Protein AF-A0A964R2V7-F1 (afdb_monomer)

Mean predicted aligned error: 5.07 Å

Solvent-accessible surface area (backbone atoms only — not comparable to full-atom values): 5168 Å² total; per-residue (Å²): 129,90,59,57,60,55,57,45,52,51,55,50,49,55,36,59,76,62,76,46,52,67,57,49,52,12,60,64,51,74,47,58,47,68,58,45,52,43,52,70,32,89,84,45,71,70,75,56,68,68,58,51,43,48,55,35,45,44,27,67,31,54,66,70,46,62,69,38,95,66,30,71,83,61,50,43,82,58,91,56,85,74,71,78,82,129

pLDDT: mean 87.55, std 14.71, range [36.25, 96.94]

Structure (mmCIF, N/CA/C/O backbone):
data_AF-A0A964R2V7-F1
#
_entry.id   AF-A0A964R2V7-F1
#
loop_
_atom_site.group_PDB
_atom_site.id
_atom_site.type_symbol
_atom_site.label_atom_id
_atom_site.label_alt_id
_atom_site.label_comp_id
_atom_site.label_asym_id
_atom_site.label_entity_id
_atom_site.label_seq_id
_atom_site.pdbx_PDB_ins_code
_atom_site.Cartn_x
_atom_site.Cartn_y
_atom_site.Cartn_z
_atom_site.occupancy
_atom_site.B_iso_or_equiv
_atom_site.auth_seq_id
_atom_site.auth_comp_id
_atom_site.auth_asym_id
_atom_site.auth_atom_id
_atom_site.pdbx_PDB_model_num
ATOM 1 N N . MET A 1 1 ? 4.990 -15.594 13.634 1.00 41.44 1 MET A N 1
ATOM 2 C CA . MET A 1 1 ? 3.8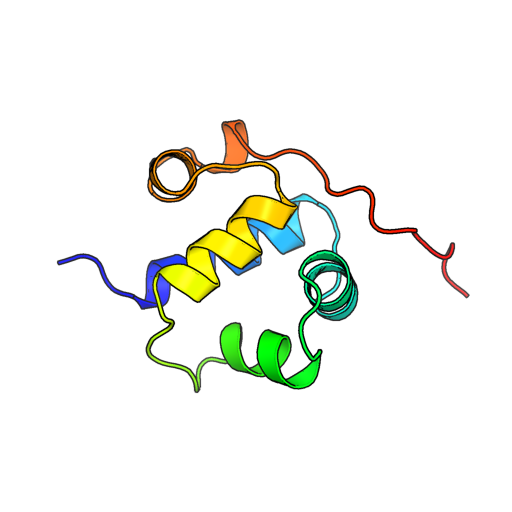77 -14.658 13.908 1.00 41.44 1 MET A CA 1
ATOM 3 C C . MET A 1 1 ? 3.972 -13.524 12.899 1.00 41.44 1 MET A C 1
ATOM 5 O O . MET A 1 1 ? 4.967 -12.813 12.918 1.00 41.44 1 MET A O 1
ATOM 9 N N . PHE A 1 2 ? 3.029 -13.411 11.960 1.00 49.78 2 PHE A N 1
ATOM 10 C CA . PHE A 1 2 ? 3.040 -12.331 10.966 1.00 49.78 2 PHE A CA 1
ATOM 11 C C . PHE A 1 2 ? 2.738 -11.008 11.680 1.00 49.78 2 PHE A C 1
ATOM 13 O O . PHE A 1 2 ? 1.607 -10.770 12.095 1.00 49.78 2 PHE A O 1
ATOM 20 N N . GLN A 1 3 ? 3.757 -10.178 11.903 1.00 54.34 3 GLN A N 1
ATOM 21 C CA . GLN A 1 3 ? 3.560 -8.859 12.500 1.00 54.34 3 GLN A CA 1
ATOM 22 C C . GLN A 1 3 ? 2.858 -7.950 11.483 1.00 54.34 3 GLN A C 1
ATOM 24 O O . GLN A 1 3 ? 3.363 -7.717 10.388 1.00 54.34 3 GLN A O 1
ATOM 29 N N . LEU A 1 4 ? 1.685 -7.432 11.851 1.00 59.91 4 LEU A N 1
ATOM 30 C CA . LEU A 1 4 ? 0.852 -6.551 11.019 1.00 59.91 4 LEU A CA 1
ATOM 31 C C . LEU A 1 4 ? 1.570 -5.250 10.599 1.00 59.91 4 LEU A C 1
ATOM 33 O O . LEU A 1 4 ? 1.220 -4.663 9.574 1.00 59.91 4 LEU A O 1
ATOM 37 N N . ASP A 1 5 ? 2.619 -4.847 11.322 1.00 73.44 5 ASP A N 1
ATOM 38 C CA . ASP A 1 5 ? 3.490 -3.719 10.962 1.00 73.44 5 ASP A CA 1
ATOM 39 C C . ASP A 1 5 ? 4.227 -3.927 9.629 1.00 73.44 5 ASP A C 1
ATOM 41 O O . ASP A 1 5 ? 4.441 -2.971 8.878 1.00 73.44 5 ASP A O 1
ATOM 45 N N . GLU A 1 6 ? 4.542 -5.174 9.273 1.00 85.50 6 GLU A N 1
ATOM 46 C CA . GLU A 1 6 ? 5.236 -5.491 8.023 1.00 85.50 6 GLU A CA 1
ATOM 47 C C . GLU A 1 6 ? 4.366 -5.168 6.798 1.00 85.50 6 GLU A C 1
ATOM 49 O O . GLU A 1 6 ? 4.878 -4.720 5.775 1.00 85.50 6 GLU A O 1
ATOM 54 N N . SER A 1 7 ? 3.037 -5.288 6.905 1.00 90.75 7 SER A N 1
ATOM 55 C CA . SER A 1 7 ? 2.139 -4.944 5.791 1.00 90.75 7 SER A CA 1
ATOM 56 C C . SER A 1 7 ? 2.185 -3.446 5.480 1.00 90.75 7 SER A C 1
ATOM 58 O O . SER A 1 7 ? 2.297 -3.048 4.322 1.00 90.75 7 SER A O 1
ATOM 60 N N . LYS A 1 8 ? 2.182 -2.594 6.510 1.00 91.38 8 LYS A N 1
ATOM 61 C CA . LYS A 1 8 ? 2.328 -1.142 6.329 1.00 91.38 8 LYS A CA 1
ATOM 62 C C . LYS A 1 8 ? 3.669 -0.785 5.702 1.00 91.38 8 LYS A C 1
ATOM 64 O O . LYS A 1 8 ? 3.728 0.050 4.802 1.00 91.38 8 LYS A O 1
ATOM 69 N N . ARG A 1 9 ? 4.740 -1.433 6.168 1.00 92.00 9 ARG A N 1
ATOM 70 C CA . ARG A 1 9 ? 6.087 -1.238 5.630 1.00 92.00 9 ARG A CA 1
ATOM 71 C C . ARG A 1 9 ? 6.147 -1.602 4.148 1.00 92.00 9 ARG A C 1
ATOM 73 O O . ARG A 1 9 ? 6.635 -0.800 3.363 1.00 92.00 9 ARG A O 1
ATOM 80 N N . ARG A 1 10 ? 5.603 -2.752 3.745 1.00 94.38 10 ARG A N 1
ATOM 81 C CA . ARG A 1 10 ? 5.566 -3.174 2.334 1.00 94.38 10 ARG A CA 1
ATOM 82 C C . ARG A 1 10 ? 4.758 -2.228 1.451 1.00 94.38 10 ARG A C 1
ATOM 84 O O . ARG A 1 10 ? 5.217 -1.889 0.367 1.00 94.38 10 ARG A O 1
ATOM 91 N N . LEU A 1 11 ? 3.600 -1.758 1.923 1.00 95.00 11 LEU A N 1
ATOM 92 C CA . LEU A 1 11 ? 2.790 -0.763 1.207 1.00 95.00 11 LEU A CA 1
ATOM 93 C C . LEU A 1 11 ? 3.557 0.545 0.982 1.00 95.00 11 LEU A C 1
ATOM 95 O O . LEU A 1 11 ? 3.554 1.079 -0.126 1.00 95.00 11 LEU A O 1
ATOM 99 N N . ARG A 1 12 ? 4.276 1.017 2.006 1.00 95.06 12 ARG A N 1
ATOM 100 C CA . ARG A 1 12 ? 5.152 2.185 1.897 1.00 95.06 12 ARG A CA 1
ATOM 101 C C . ARG A 1 12 ? 6.289 1.959 0.896 1.00 95.06 12 ARG A C 1
ATOM 103 O O . ARG A 1 12 ? 6.541 2.827 0.069 1.00 95.06 12 ARG A O 1
ATOM 110 N N . VAL A 1 13 ? 6.936 0.794 0.941 1.00 96.12 13 VAL A N 1
ATOM 111 C CA . VAL A 1 13 ? 8.011 0.432 0.004 1.00 96.12 13 VAL A CA 1
ATOM 112 C C . VAL A 1 13 ? 7.497 0.390 -1.436 1.00 96.12 13 VAL A C 1
ATOM 114 O O . VAL A 1 13 ? 8.166 0.925 -2.314 1.00 96.12 13 VAL A O 1
ATOM 117 N N . LEU A 1 14 ? 6.311 -0.177 -1.695 1.00 95.94 14 LEU A N 1
ATOM 118 C CA . LEU A 1 14 ? 5.683 -0.133 -3.025 1.00 95.94 14 LEU A CA 1
ATOM 119 C C . LEU A 1 14 ? 5.521 1.307 -3.502 1.00 95.94 14 LEU A C 1
ATOM 121 O O . LEU A 1 14 ? 5.945 1.640 -4.603 1.00 95.94 14 LEU A O 1
ATOM 125 N N . ARG A 1 15 ? 4.952 2.166 -2.652 1.00 96.06 15 ARG A N 1
ATOM 126 C CA . ARG A 1 15 ? 4.721 3.574 -2.971 1.00 96.06 15 ARG A CA 1
ATOM 127 C C . ARG A 1 15 ? 6.016 4.292 -3.346 1.00 96.06 15 ARG A C 1
ATOM 129 O O . ARG A 1 15 ? 6.077 4.946 -4.383 1.00 96.06 15 ARG A O 1
ATOM 136 N N . GLU A 1 16 ? 7.034 4.167 -2.503 1.00 96.00 16 GLU A N 1
ATOM 137 C CA . GLU A 1 16 ? 8.330 4.824 -2.696 1.00 96.00 16 GLU A CA 1
ATOM 138 C C . GLU A 1 16 ? 9.074 4.269 -3.918 1.00 96.00 16 GLU A C 1
ATOM 140 O O . GLU A 1 16 ? 9.690 5.037 -4.644 1.00 96.00 16 GLU A O 1
ATOM 145 N N . SER A 1 17 ? 8.941 2.973 -4.219 1.00 95.94 17 SER A N 1
ATOM 146 C CA . SER A 1 17 ? 9.588 2.338 -5.383 1.00 95.94 17 SER A CA 1
ATOM 147 C C . SER A 1 17 ? 9.034 2.802 -6.736 1.00 95.94 17 SER A C 1
ATOM 149 O O . SER A 1 17 ? 9.668 2.574 -7.763 1.00 95.94 17 SER A O 1
ATOM 151 N N . PHE A 1 18 ? 7.852 3.424 -6.752 1.00 94.12 18 PHE A N 1
ATOM 152 C CA . PHE A 1 18 ? 7.231 3.994 -7.952 1.00 94.12 18 PHE A CA 1
ATOM 153 C C . PHE A 1 18 ? 7.152 5.531 -7.914 1.00 94.12 18 PHE A C 1
ATOM 155 O O . PHE A 1 18 ? 6.415 6.120 -8.707 1.00 94.12 18 PHE A O 1
ATOM 162 N N . ASP A 1 19 ? 7.891 6.181 -7.005 1.00 94.56 19 ASP A N 1
ATOM 163 C CA . ASP A 1 19 ? 7.913 7.640 -6.816 1.00 94.56 19 ASP A CA 1
ATOM 164 C C . ASP A 1 19 ? 6.519 8.258 -6.611 1.00 94.56 19 ASP A C 1
ATOM 166 O O . ASP A 1 19 ? 6.209 9.339 -7.117 1.00 94.56 19 ASP A O 1
ATOM 170 N N . LEU A 1 20 ? 5.644 7.553 -5.892 1.00 93.94 20 LEU A N 1
ATOM 171 C CA . LEU A 1 20 ? 4.282 8.007 -5.631 1.00 93.94 20 LEU A CA 1
ATOM 172 C C . LEU A 1 20 ? 4.201 8.756 -4.299 1.00 93.94 20 LEU A C 1
ATOM 174 O O . LEU A 1 20 ? 4.766 8.353 -3.273 1.00 93.94 20 LEU A O 1
ATOM 178 N N . THR A 1 21 ? 3.418 9.829 -4.277 1.00 95.50 21 THR A N 1
ATOM 179 C CA . THR A 1 21 ? 3.035 10.479 -3.025 1.00 95.50 21 THR A CA 1
ATOM 180 C C . THR A 1 21 ? 1.938 9.684 -2.317 1.00 95.50 21 THR A C 1
ATOM 182 O O . THR A 1 21 ? 1.258 8.835 -2.897 1.00 95.50 21 THR A O 1
ATOM 185 N N . GLN A 1 22 ? 1.730 9.960 -1.029 1.00 95.50 22 GLN A N 1
ATOM 186 C CA . GLN A 1 22 ? 0.601 9.390 -0.286 1.00 95.50 22 GLN A CA 1
ATOM 187 C C . GLN A 1 22 ? -0.751 9.770 -0.916 1.00 95.50 22 GLN A C 1
ATOM 189 O O . GLN A 1 22 ? -1.688 8.974 -0.904 1.00 95.50 22 GLN A O 1
ATOM 194 N N . HIS A 1 23 ? -0.837 10.968 -1.501 1.00 95.00 23 HIS A N 1
ATOM 195 C CA . HIS A 1 23 ? -2.020 11.435 -2.216 1.00 95.00 23 HIS A CA 1
ATOM 196 C C . HIS A 1 23 ? -2.259 10.631 -3.499 1.00 95.00 23 HIS A C 1
ATOM 198 O O . HIS A 1 23 ? -3.389 10.223 -3.755 1.00 95.00 23 HIS A O 1
ATOM 204 N N . ASP A 1 24 ? -1.206 10.327 -4.262 1.00 94.88 24 ASP A N 1
ATOM 205 C CA . ASP A 1 24 ? -1.309 9.536 -5.494 1.00 94.88 24 ASP A CA 1
ATOM 206 C C . ASP A 1 24 ? -1.871 8.139 -5.235 1.00 94.88 24 ASP A C 1
ATOM 208 O O . ASP A 1 24 ? -2.770 7.684 -5.943 1.00 94.88 24 ASP A O 1
ATOM 212 N N . VAL A 1 25 ? -1.385 7.468 -4.186 1.00 95.19 25 VAL A N 1
ATOM 213 C CA . VAL A 1 25 ? -1.887 6.139 -3.814 1.00 95.19 25 VAL A CA 1
ATOM 214 C C . VAL A 1 25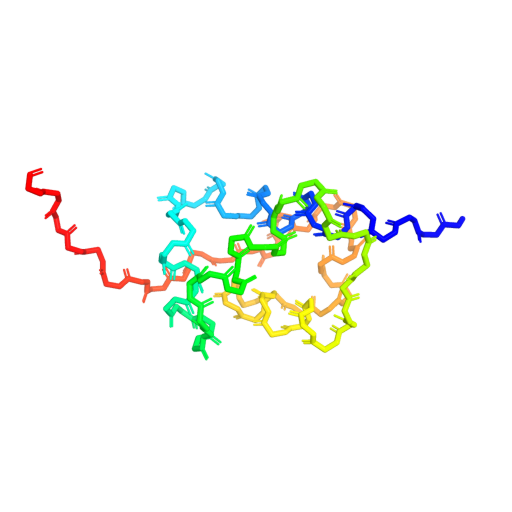 ? -3.317 6.220 -3.295 1.00 95.19 25 VAL A C 1
ATOM 216 O O . VAL A 1 25 ? -4.134 5.378 -3.661 1.00 95.19 25 VAL A O 1
ATOM 219 N N . ALA A 1 26 ? -3.647 7.231 -2.487 1.00 94.56 26 ALA A N 1
ATOM 220 C CA . ALA A 1 26 ? -5.007 7.422 -1.993 1.00 94.56 26 ALA A CA 1
ATOM 221 C C . ALA A 1 26 ? -6.008 7.606 -3.146 1.00 94.56 26 ALA A C 1
ATOM 223 O O . ALA A 1 26 ? -7.029 6.917 -3.201 1.00 94.56 26 ALA A O 1
ATOM 224 N N . MET A 1 27 ? -5.661 8.458 -4.114 1.00 94.56 27 MET A N 1
ATOM 225 C CA . MET A 1 27 ? -6.431 8.678 -5.338 1.00 94.56 27 MET A CA 1
ATOM 226 C C . MET A 1 27 ? -6.573 7.395 -6.159 1.00 94.56 27 MET A C 1
ATOM 228 O O . MET A 1 27 ? -7.682 7.033 -6.546 1.00 94.56 27 MET A O 1
ATOM 232 N N . ALA A 1 28 ? -5.473 6.672 -6.388 1.00 93.38 28 ALA A N 1
ATOM 233 C CA . ALA A 1 28 ? -5.487 5.432 -7.163 1.00 93.38 28 ALA A CA 1
ATOM 234 C C . ALA A 1 28 ? -6.290 4.309 -6.485 1.00 93.38 28 ALA A C 1
ATOM 236 O O . ALA A 1 28 ? -6.903 3.490 -7.164 1.00 93.38 28 ALA A O 1
ATOM 237 N N . ALA A 1 29 ? -6.305 4.278 -5.152 1.00 93.12 29 ALA A N 1
ATOM 238 C CA . ALA A 1 29 ? -7.061 3.314 -4.360 1.00 93.12 29 ALA A CA 1
ATOM 239 C C . ALA A 1 29 ? -8.526 3.724 -4.118 1.00 93.12 29 ALA A C 1
ATOM 241 O O . ALA A 1 29 ? -9.269 2.958 -3.495 1.00 93.12 29 ALA A O 1
ATOM 242 N N . GLY A 1 30 ? -8.933 4.926 -4.549 1.00 93.75 30 GLY A N 1
ATOM 243 C CA . GLY A 1 30 ? -10.267 5.477 -4.304 1.00 93.75 30 GLY A CA 1
ATOM 244 C C . GLY A 1 30 ? -10.570 5.653 -2.814 1.00 93.75 30 GLY A C 1
ATOM 245 O O . GLY A 1 30 ? -11.654 5.294 -2.353 1.00 93.75 30 GLY A O 1
ATOM 246 N N . ILE A 1 31 ? -9.590 6.103 -2.027 1.00 93.81 31 ILE A N 1
ATOM 247 C CA . ILE A 1 31 ? -9.707 6.244 -0.569 1.00 93.81 31 ILE A CA 1
ATOM 248 C C . ILE A 1 31 ? -9.387 7.672 -0.135 1.00 93.81 31 ILE A C 1
ATOM 250 O O . ILE A 1 31 ? -8.683 8.403 -0.826 1.00 93.81 31 ILE A O 1
ATOM 254 N N . ASP A 1 32 ? -9.865 8.053 1.047 1.00 95.38 32 ASP A N 1
ATOM 255 C CA . ASP A 1 32 ? -9.538 9.352 1.625 1.00 95.38 32 ASP A CA 1
ATOM 256 C C . ASP A 1 32 ? -8.027 9.492 1.910 1.00 95.38 32 ASP A C 1
ATOM 258 O O . ASP A 1 32 ? -7.378 8.579 2.433 1.00 95.38 32 ASP A O 1
ATOM 262 N N . TYR A 1 33 ? -7.466 10.660 1.590 1.00 95.19 33 TYR A N 1
ATOM 263 C CA . TYR A 1 33 ? -6.043 10.945 1.781 1.00 95.19 33 TYR A CA 1
ATOM 264 C C . TYR A 1 33 ? -5.614 10.861 3.252 1.00 95.19 33 TYR A C 1
ATOM 266 O O . TYR A 1 33 ? -4.582 10.258 3.554 1.00 95.19 33 TYR A O 1
ATOM 274 N N . LYS A 1 34 ? -6.412 11.398 4.188 1.00 95.31 34 LYS A N 1
ATOM 275 C CA . LYS A 1 34 ? -6.098 11.328 5.625 1.00 95.31 34 LYS A CA 1
ATOM 276 C C . LYS A 1 34 ? -6.170 9.892 6.125 1.00 95.31 34 LYS A C 1
ATOM 278 O O . LYS A 1 34 ? -5.388 9.509 6.994 1.00 95.31 34 LYS A O 1
ATOM 283 N N . PHE A 1 35 ? -7.065 9.081 5.563 1.00 94.38 35 PHE A N 1
ATOM 284 C CA . PHE A 1 35 ? -7.108 7.652 5.856 1.00 94.38 35 PHE A CA 1
ATOM 285 C C . PHE A 1 35 ? -5.828 6.933 5.404 1.00 94.38 35 PHE A C 1
ATOM 287 O O . PHE A 1 35 ? -5.233 6.212 6.208 1.00 94.38 35 PHE A O 1
ATOM 294 N N . TYR A 1 36 ? -5.342 7.169 4.180 1.00 95.44 36 TYR A N 1
ATOM 295 C CA . TYR A 1 36 ? -4.068 6.591 3.726 1.00 95.44 36 TYR A CA 1
ATOM 296 C C . TYR A 1 36 ? -2.872 7.088 4.554 1.00 95.44 36 TYR A C 1
ATOM 298 O O . TYR A 1 36 ? -2.032 6.296 4.987 1.00 95.44 36 TYR A O 1
ATOM 306 N N . GLN A 1 37 ? -2.834 8.386 4.869 1.00 95.00 37 GLN A N 1
ATOM 307 C CA . GLN A 1 37 ? -1.825 8.970 5.754 1.00 95.00 37 GLN A CA 1
ATOM 308 C C . GLN A 1 37 ? -1.833 8.304 7.141 1.00 95.00 37 GLN A C 1
ATOM 310 O O . GLN A 1 37 ? -0.778 8.015 7.709 1.00 95.00 37 GLN A O 1
ATOM 315 N N . TYR A 1 38 ? -3.017 8.018 7.690 1.00 93.62 38 TYR A N 1
ATOM 316 C CA . TYR A 1 38 ? -3.158 7.308 8.958 1.00 93.62 38 TYR A CA 1
ATOM 317 C C . TYR A 1 38 ? -2.692 5.848 8.868 1.00 93.62 38 TYR A C 1
ATOM 319 O O . TYR A 1 38 ? -2.080 5.363 9.817 1.00 93.62 38 TYR A O 1
ATOM 327 N N . ILE A 1 39 ? -2.906 5.164 7.737 1.00 92.81 39 ILE A N 1
ATOM 328 C CA . ILE A 1 39 ? -2.392 3.805 7.498 1.00 92.81 39 ILE A CA 1
ATOM 329 C C . ILE A 1 39 ? -0.867 3.767 7.564 1.00 92.81 39 ILE A C 1
ATOM 331 O O . ILE A 1 39 ? -0.329 2.892 8.235 1.00 92.81 39 ILE A O 1
ATOM 335 N N . GLU A 1 40 ? -0.168 4.697 6.911 1.00 91.62 40 GLU A N 1
ATOM 336 C CA . GLU A 1 40 ? 1.303 4.744 6.946 1.00 91.62 40 GLU A CA 1
ATOM 337 C 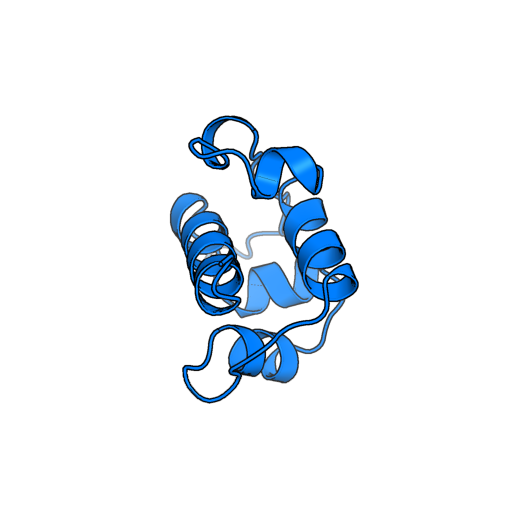C . GLU A 1 40 ? 1.859 5.322 8.261 1.00 91.62 40 GLU A C 1
ATOM 339 O O . GLU A 1 40 ? 3.040 5.150 8.568 1.00 91.62 40 GLU A O 1
ATOM 344 N N . SER A 1 41 ? 1.022 5.967 9.079 1.00 89.56 41 SER A N 1
ATOM 345 C CA . SER A 1 41 ? 1.422 6.526 10.371 1.00 89.56 41 SER A CA 1
ATOM 346 C C . SER A 1 41 ? 1.846 5.435 11.364 1.00 89.56 41 SER A C 1
ATOM 348 O O . SER A 1 41 ? 1.200 4.385 11.455 1.00 89.56 41 SER A O 1
ATOM 350 N N . PRO A 1 42 ? 2.846 5.683 12.230 1.00 84.81 42 PRO A N 1
ATOM 351 C CA . PRO A 1 42 ? 3.179 4.773 13.330 1.00 84.81 42 PRO A CA 1
ATOM 352 C C . PRO A 1 42 ? 2.007 4.537 14.300 1.00 84.81 42 PRO A C 1
ATOM 354 O O . PRO A 1 42 ? 1.978 3.524 14.993 1.00 84.81 42 PRO A O 1
ATOM 357 N N . ARG A 1 43 ? 1.000 5.424 14.330 1.00 84.06 43 ARG A N 1
ATOM 358 C CA . ARG A 1 43 ? -0.163 5.312 15.228 1.00 84.06 43 ARG A CA 1
ATOM 359 C C . ARG A 1 43 ? -1.097 4.148 14.884 1.00 84.06 43 ARG A C 1
ATOM 361 O O . ARG A 1 43 ? -1.775 3.631 15.772 1.00 84.06 43 ARG A O 1
ATOM 368 N N . LYS A 1 44 ? -1.166 3.729 13.618 1.00 85.50 44 LYS A N 1
ATOM 369 C CA . LYS A 1 44 ? -2.071 2.661 13.177 1.00 85.50 44 LYS A CA 1
ATOM 370 C C . LYS A 1 44 ? -1.390 1.303 13.316 1.00 85.50 44 LYS A C 1
ATOM 372 O O . LYS A 1 44 ? -0.622 0.914 12.451 1.00 85.50 44 LYS A O 1
ATOM 377 N N . LYS A 1 45 ? -1.661 0.580 14.403 1.00 77.94 45 LYS A N 1
ATOM 378 C CA . LYS A 1 45 ? -0.986 -0.701 14.714 1.00 77.94 45 LYS A CA 1
ATOM 379 C C . LYS A 1 45 ? -1.451 -1.889 13.866 1.00 77.94 45 LYS A C 1
ATOM 381 O O . LYS A 1 45 ? -0.757 -2.890 13.765 1.00 77.94 45 LYS A O 1
ATOM 386 N N . GLN A 1 46 ? -2.660 -1.811 13.314 1.00 82.00 46 GLN A N 1
ATOM 387 C CA . GLN A 1 46 ? -3.278 -2.908 12.571 1.00 82.00 46 GLN A CA 1
ATOM 388 C C . GLN A 1 46 ? -4.119 -2.362 11.424 1.00 82.00 46 GLN A C 1
ATOM 390 O O . GLN A 1 46 ? -4.828 -1.360 11.585 1.00 82.00 46 GLN A O 1
ATOM 395 N N . ILE A 1 47 ? -4.063 -3.045 10.287 1.00 88.12 47 ILE A N 1
ATOM 396 C CA . ILE A 1 47 ? -4.887 -2.786 9.110 1.00 88.12 47 ILE A CA 1
ATOM 397 C C . ILE A 1 47 ? -5.615 -4.066 8.719 1.00 88.12 47 ILE A C 1
ATOM 399 O O . ILE A 1 47 ? -5.095 -5.164 8.905 1.00 88.12 47 ILE A O 1
ATOM 403 N N . TRP A 1 48 ? -6.831 -3.913 8.205 1.00 90.38 48 TRP A N 1
ATOM 404 C CA . TRP A 1 48 ? -7.635 -5.042 7.757 1.00 90.38 48 TRP A CA 1
ATOM 405 C C . TRP A 1 48 ? -7.040 -5.646 6.488 1.00 90.38 48 TRP A C 1
ATOM 407 O O . TRP A 1 48 ? -6.507 -4.926 5.640 1.00 90.38 48 TRP A O 1
ATOM 417 N N . LEU A 1 49 ? -7.178 -6.963 6.332 1.00 91.62 49 LEU A N 1
ATOM 418 C CA . LEU A 1 49 ? -6.695 -7.674 5.149 1.00 91.62 49 LEU A CA 1
ATOM 419 C C . LEU A 1 49 ? -7.333 -7.139 3.859 1.00 91.62 49 LEU A C 1
ATOM 421 O O . LEU A 1 49 ? -6.654 -6.988 2.851 1.00 91.62 49 LEU A O 1
ATOM 425 N N . GLU A 1 50 ? -8.612 -6.765 3.917 1.00 92.38 50 GLU A N 1
ATOM 426 C CA . GLU A 1 50 ? -9.322 -6.111 2.814 1.00 92.38 50 GLU A CA 1
A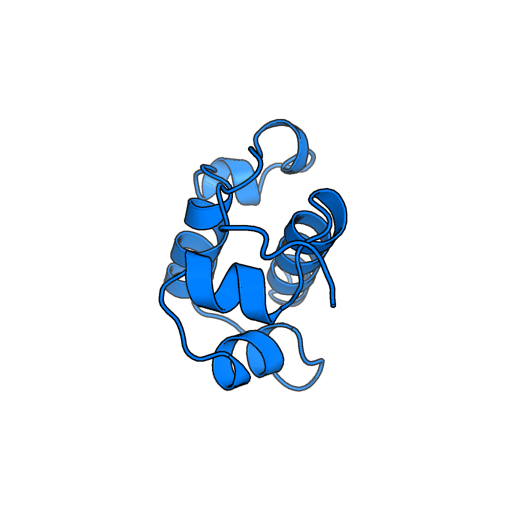TOM 427 C C . GLU A 1 50 ? -8.654 -4.789 2.401 1.00 92.38 50 GLU A C 1
ATOM 429 O O . GLU A 1 50 ? -8.472 -4.517 1.216 1.00 92.38 50 GLU A O 1
ATOM 434 N N . THR A 1 51 ? -8.208 -3.986 3.375 1.00 93.56 51 THR A N 1
ATOM 435 C CA . THR A 1 51 ? -7.475 -2.741 3.107 1.00 93.56 51 THR A CA 1
ATOM 436 C C . THR A 1 51 ? -6.139 -3.026 2.428 1.00 93.56 51 THR A C 1
ATOM 438 O O . THR A 1 51 ? -5.793 -2.351 1.462 1.00 93.56 51 THR A O 1
ATOM 441 N N . VAL A 1 52 ? -5.408 -4.048 2.889 1.00 94.56 52 VAL A N 1
ATOM 442 C CA . VAL A 1 52 ? -4.169 -4.496 2.234 1.00 94.56 52 VAL A CA 1
ATOM 443 C C . VAL A 1 52 ? -4.452 -4.911 0.796 1.00 94.56 52 VAL A C 1
ATOM 445 O O . VAL A 1 52 ? -3.771 -4.439 -0.106 1.00 94.56 52 VAL A O 1
ATOM 448 N N . SER A 1 53 ? -5.486 -5.723 0.570 1.00 94.94 53 SER A N 1
ATOM 449 C CA . SER A 1 53 ? -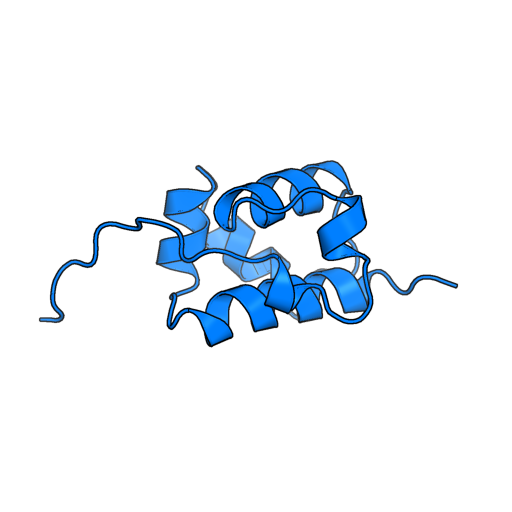5.876 -6.185 -0.763 1.00 94.94 53 SER A CA 1
ATOM 450 C C . SER A 1 53 ? -6.217 -5.023 -1.699 1.00 94.94 53 SER A C 1
ATOM 452 O O . SER A 1 53 ? -5.760 -5.001 -2.839 1.00 94.94 53 SER A O 1
ATOM 454 N N . ARG A 1 54 ? -6.973 -4.025 -1.224 1.00 94.62 54 ARG A N 1
ATOM 455 C CA . ARG A 1 54 ? -7.341 -2.849 -2.027 1.00 94.62 54 ARG A CA 1
ATOM 456 C C . ARG A 1 54 ? -6.129 -1.995 -2.393 1.00 94.62 54 ARG A C 1
ATOM 458 O O . ARG A 1 54 ? -6.021 -1.544 -3.527 1.00 94.62 54 ARG A O 1
ATOM 465 N N . LEU A 1 55 ? -5.204 -1.797 -1.456 1.00 95.31 55 LEU A N 1
ATOM 466 C CA . LEU A 1 55 ? -3.982 -1.030 -1.706 1.00 95.31 55 LEU A CA 1
ATOM 467 C C . LEU A 1 55 ? -2.983 -1.792 -2.585 1.00 95.31 55 LEU A C 1
ATOM 469 O O . LEU A 1 55 ? -2.345 -1.194 -3.443 1.00 95.31 55 LEU A O 1
ATOM 473 N N . ALA A 1 56 ? -2.877 -3.109 -2.422 1.00 95.50 56 ALA A N 1
ATOM 474 C CA . ALA A 1 56 ? -2.090 -3.983 -3.287 1.00 95.50 56 ALA A CA 1
ATOM 475 C C . ALA A 1 56 ? -2.597 -3.946 -4.741 1.00 95.50 56 ALA A C 1
ATOM 477 O O . ALA A 1 56 ? -1.801 -3.843 -5.677 1.00 95.50 56 ALA A O 1
ATOM 478 N N . ALA A 1 57 ? -3.918 -3.916 -4.940 1.00 95.31 57 ALA A N 1
ATOM 479 C CA . ALA A 1 57 ? -4.529 -3.854 -6.265 1.00 95.31 57 ALA A CA 1
ATOM 480 C C . ALA A 1 57 ? -4.119 -2.611 -7.078 1.00 95.31 57 ALA A C 1
ATOM 482 O O . ALA A 1 57 ? -4.041 -2.696 -8.305 1.00 95.31 57 ALA A O 1
ATOM 483 N N . VAL A 1 58 ? -3.771 -1.491 -6.425 1.00 95.69 58 VAL A N 1
ATOM 484 C CA . VAL A 1 58 ? -3.200 -0.303 -7.095 1.00 95.69 58 VAL A CA 1
ATOM 485 C C . VAL A 1 58 ? -1.964 -0.681 -7.914 1.00 95.69 58 VAL A C 1
ATOM 487 O O . VAL A 1 58 ? -1.822 -0.272 -9.063 1.00 95.69 58 VAL A O 1
ATOM 490 N N . TYR A 1 59 ? -1.111 -1.538 -7.359 1.00 96.12 59 TYR A N 1
ATOM 491 C CA . TYR A 1 59 ? 0.124 -2.011 -7.985 1.00 96.12 59 TYR A CA 1
ATOM 492 C C . TYR A 1 59 ? -0.077 -3.260 -8.851 1.00 96.12 59 TYR A C 1
ATOM 494 O O . TYR A 1 59 ? 0.899 -3.854 -9.310 1.00 96.12 59 TYR A O 1
ATOM 502 N N . ARG A 1 60 ? -1.334 -3.667 -9.082 1.00 95.50 60 ARG A N 1
ATOM 503 C CA . ARG A 1 60 ? -1.722 -4.875 -9.828 1.00 95.50 60 ARG A CA 1
ATOM 504 C C . ARG A 1 60 ? -1.110 -6.163 -9.271 1.00 95.50 60 ARG A C 1
ATOM 506 O O . ARG A 1 60 ? -0.776 -7.055 -10.048 1.00 95.50 60 ARG A O 1
ATOM 513 N N . ILE A 1 61 ? -0.970 -6.245 -7.949 1.00 95.94 61 ILE A N 1
ATOM 514 C CA . ILE A 1 61 ? -0.506 -7.458 -7.270 1.00 95.94 61 ILE A CA 1
ATOM 515 C C . ILE A 1 61 ? -1.634 -8.089 -6.467 1.00 95.94 61 ILE A C 1
ATOM 517 O O . ILE A 1 61 ? -2.444 -7.402 -5.842 1.00 95.94 61 ILE A O 1
ATOM 521 N N . GLU A 1 62 ? -1.661 -9.413 -6.474 1.00 95.56 62 GLU A N 1
ATOM 522 C CA . GLU A 1 62 ? -2.560 -10.210 -5.654 1.00 95.56 62 GLU A CA 1
ATOM 523 C C . GLU A 1 62 ? -2.035 -10.332 -4.221 1.00 95.56 62 GLU A C 1
ATOM 525 O O . GLU A 1 62 ? -0.858 -10.113 -3.923 1.00 95.56 62 GLU A O 1
ATOM 530 N N . LEU A 1 63 ? -2.916 -10.723 -3.304 1.00 94.69 63 LEU A N 1
ATOM 531 C CA . LEU A 1 63 ? -2.598 -10.762 -1.881 1.00 94.69 63 LEU A CA 1
ATOM 532 C C . LEU A 1 63 ? -1.453 -11.738 -1.554 1.00 94.69 63 LEU A C 1
ATOM 534 O O . LEU A 1 63 ? -0.581 -11.421 -0.748 1.00 94.69 63 LEU A O 1
ATOM 538 N N . TRP A 1 64 ? -1.396 -12.899 -2.212 1.00 95.00 64 TRP A N 1
ATOM 539 C CA . TRP A 1 64 ? -0.297 -13.851 -2.019 1.00 95.00 64 TRP A CA 1
ATOM 540 C C . TRP A 1 64 ? 1.042 -13.309 -2.551 1.00 95.00 64 TRP A C 1
ATOM 542 O O . TRP A 1 64 ? 2.081 -13.538 -1.931 1.00 95.00 64 TRP A O 1
ATOM 552 N N . GLN A 1 65 ? 1.025 -12.530 -3.641 1.00 96.94 65 GLN A N 1
ATOM 553 C CA . GLN A 1 65 ? 2.213 -11.864 -4.193 1.00 96.94 65 GLN A CA 1
ATOM 554 C C . GLN A 1 65 ? 2.712 -10.776 -3.247 1.00 96.94 65 GLN A C 1
ATOM 556 O O . GLN A 1 65 ? 3.913 -10.657 -3.021 1.00 96.94 65 GLN A O 1
ATOM 561 N N . PHE A 1 66 ? 1.794 -10.024 -2.638 1.00 95.75 66 PHE A N 1
ATOM 562 C CA . PHE A 1 66 ? 2.117 -9.031 -1.618 1.00 95.75 66 PHE A CA 1
ATOM 563 C C . PHE A 1 66 ? 2.826 -9.651 -0.403 1.00 95.75 66 PHE A C 1
ATOM 565 O O . PHE A 1 66 ? 3.761 -9.059 0.145 1.00 95.75 66 PHE A O 1
ATOM 572 N N . PHE A 1 67 ? 2.416 -10.854 0.014 1.00 94.62 67 PHE A N 1
ATOM 573 C CA . PHE A 1 67 ? 3.055 -11.569 1.122 1.00 94.62 67 PHE A CA 1
ATOM 574 C C . PHE A 1 67 ? 4.333 -12.324 0.725 1.00 94.62 67 PHE A C 1
ATOM 576 O O . PHE A 1 67 ? 5.136 -12.643 1.607 1.00 94.62 67 PHE A O 1
ATOM 583 N N . HIS A 1 68 ? 4.610 -12.505 -0.568 1.00 95.12 68 HIS A N 1
ATOM 584 C CA . HIS A 1 68 ? 5.861 -13.092 -1.047 1.00 95.12 68 HIS A CA 1
ATOM 585 C C . HIS A 1 68 ? 7.088 -12.266 -0.590 1.00 95.12 68 HIS A C 1
ATOM 587 O O . HIS A 1 68 ? 7.022 -11.034 -0.579 1.00 95.12 68 HIS A O 1
ATOM 593 N N . PRO A 1 69 ? 8.232 -12.887 -0.227 1.00 92.94 69 PRO A N 1
ATOM 594 C CA . PRO A 1 69 ? 9.431 -12.152 0.197 1.00 92.94 69 PRO A CA 1
ATOM 595 C C . PRO A 1 69 ? 9.929 -11.132 -0.837 1.00 92.94 69 PRO A C 1
ATOM 597 O O . PRO A 1 69 ? 10.396 -10.059 -0.476 1.00 92.94 69 PRO A O 1
ATOM 600 N N . ASN A 1 70 ? 9.768 -11.451 -2.125 1.00 94.44 70 ASN A N 1
ATOM 601 C CA . ASN A 1 70 ? 10.107 -10.578 -3.251 1.00 94.44 70 ASN A CA 1
ATOM 602 C C . ASN A 1 70 ? 8.860 -9.945 -3.902 1.00 94.44 70 ASN A C 1
ATOM 604 O O . ASN A 1 70 ? 8.654 -10.063 -5.107 1.00 94.44 70 ASN A O 1
ATOM 608 N N . PHE A 1 71 ? 7.973 -9.347 -3.104 1.00 95.19 71 PHE A N 1
ATOM 609 C CA . PHE A 1 71 ? 6.710 -8.764 -3.587 1.00 95.19 71 PHE A CA 1
ATOM 610 C C . PHE A 1 71 ? 6.903 -7.657 -4.641 1.00 95.19 71 PHE A C 1
ATOM 612 O O . PHE A 1 71 ? 6.054 -7.490 -5.515 1.00 95.19 71 PHE A O 1
ATOM 619 N N . LEU A 1 72 ? 8.028 -6.930 -4.603 1.00 95.44 72 LEU A N 1
ATOM 620 C CA . LEU A 1 72 ? 8.329 -5.864 -5.565 1.00 95.44 72 LEU A CA 1
ATOM 621 C C . LEU A 1 72 ? 8.451 -6.376 -7.002 1.00 95.44 72 LEU A C 1
ATOM 623 O O . LEU A 1 72 ? 8.047 -5.676 -7.924 1.0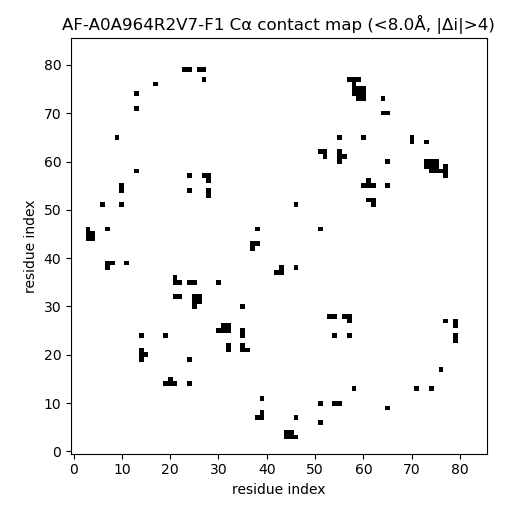0 95.44 72 LEU A O 1
ATOM 627 N N . ALA A 1 73 ? 8.936 -7.605 -7.196 1.00 96.06 73 ALA A N 1
ATOM 628 C CA . ALA A 1 73 ? 9.078 -8.195 -8.526 1.00 96.06 73 ALA A CA 1
ATOM 629 C C . ALA A 1 73 ? 7.734 -8.412 -9.248 1.00 96.06 73 ALA A C 1
ATOM 631 O O . ALA A 1 73 ? 7.703 -8.502 -10.473 1.00 96.06 73 ALA A O 1
ATOM 632 N N . TYR A 1 74 ? 6.625 -8.483 -8.506 1.00 95.62 74 TYR A N 1
ATOM 633 C CA . TYR A 1 74 ? 5.283 -8.623 -9.076 1.00 95.62 74 TYR A CA 1
ATOM 634 C C . TYR A 1 74 ? 4.627 -7.272 -9.379 1.00 95.62 74 TYR A C 1
ATOM 636 O O . TYR A 1 74 ? 3.686 -7.204 -10.173 1.00 95.62 74 TYR A O 1
ATOM 644 N N . ALA A 1 75 ? 5.097 -6.204 -8.736 1.00 95.69 75 ALA A N 1
ATOM 645 C CA . ALA A 1 75 ? 4.432 -4.917 -8.741 1.00 95.69 75 ALA A CA 1
ATOM 646 C C . ALA A 1 75 ? 4.597 -4.177 -10.067 1.00 95.69 75 ALA A C 1
ATOM 648 O O . ALA A 1 75 ? 5.658 -4.176 -10.691 1.00 95.69 75 ALA A O 1
ATOM 649 N N . LYS A 1 76 ? 3.527 -3.505 -10.491 1.00 93.56 76 LYS A N 1
ATOM 650 C CA . LYS A 1 76 ? 3.505 -2.663 -11.687 1.00 93.56 76 LYS A CA 1
ATOM 651 C C . LYS A 1 76 ? 3.146 -1.238 -11.301 1.00 93.56 76 LYS A C 1
ATOM 653 O O . LYS A 1 76 ? 2.284 -1.022 -10.453 1.00 93.56 76 LYS A O 1
ATOM 658 N N . CYS A 1 77 ? 3.777 -0.275 -11.971 1.00 86.88 77 CYS A N 1
ATOM 659 C CA . CYS A 1 77 ? 3.516 1.137 -11.730 1.00 86.88 77 CYS A CA 1
ATOM 660 C C . CYS A 1 77 ? 2.035 1.461 -12.024 1.00 86.88 77 CYS A C 1
ATOM 662 O O . CYS A 1 77 ? 1.574 1.220 -13.151 1.00 86.88 77 CYS A O 1
ATOM 664 N N . PRO A 1 78 ? 1.269 1.980 -11.047 1.00 85.31 78 PRO A N 1
ATOM 665 C CA . PRO A 1 78 ? -0.079 2.461 -11.300 1.00 85.31 78 PRO A CA 1
ATOM 666 C C . PRO A 1 78 ? -0.038 3.654 -12.254 1.00 85.31 78 PRO A C 1
ATOM 668 O O . PRO A 1 78 ? 0.798 4.548 -12.133 1.00 85.31 78 PRO A O 1
ATOM 671 N N . ARG A 1 79 ? -0.991 3.712 -13.189 1.00 74.81 79 ARG A N 1
ATOM 672 C CA . ARG A 1 79 ? -1.208 4.906 -14.016 1.00 74.81 79 ARG A CA 1
ATOM 673 C C . ARG A 1 79 ? -1.928 5.965 -13.184 1.00 74.81 79 ARG A C 1
ATOM 675 O O . ARG A 1 79 ? -3.119 6.192 -13.371 1.00 74.81 79 ARG A O 1
ATOM 682 N N . VAL A 1 80 ? -1.223 6.577 -12.240 1.00 73.31 80 VAL A N 1
ATOM 683 C CA . VAL A 1 80 ? -1.714 7.780 -11.567 1.00 73.31 80 VAL A CA 1
ATOM 684 C C . VAL A 1 80 ? -1.392 8.943 -12.491 1.00 73.31 80 VAL A C 1
ATOM 686 O O . VAL A 1 80 ? -0.257 9.061 -12.954 1.00 73.31 80 VAL A O 1
ATOM 689 N N . GLY A 1 81 ? -2.395 9.745 -12.847 1.00 61.53 81 GLY A N 1
ATOM 690 C CA . GLY A 1 81 ? -2.196 10.903 -13.711 1.00 61.53 81 GLY A CA 1
ATOM 691 C C . GLY A 1 81 ? -1.217 11.866 -13.052 1.00 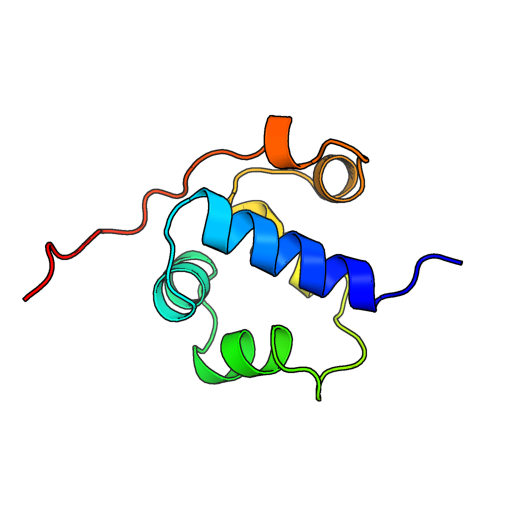61.53 81 GLY A C 1
ATOM 692 O O . GLY A 1 81 ? -1.627 12.679 -12.229 1.00 61.53 81 GLY A O 1
ATOM 693 N N . ARG A 1 82 ? 0.076 11.764 -13.388 1.00 55.38 82 ARG A N 1
ATOM 694 C CA . ARG A 1 82 ? 1.080 12.746 -12.984 1.00 55.38 82 ARG A CA 1
ATOM 695 C C . ARG A 1 82 ? 0.614 14.087 -13.541 1.00 55.38 82 ARG A C 1
ATOM 697 O O . ARG A 1 82 ? 0.680 14.298 -14.750 1.00 55.38 82 ARG A O 1
ATOM 704 N N . LYS A 1 83 ? 0.159 15.005 -12.684 1.00 49.84 83 LYS A N 1
ATOM 705 C CA . LYS A 1 83 ? 0.318 16.419 -13.025 1.00 49.84 83 LYS A CA 1
ATOM 706 C C . LYS A 1 83 ? 1.833 16.657 -13.039 1.00 49.84 83 LYS A C 1
ATOM 708 O O . LYS A 1 83 ? 2.471 16.345 -12.032 1.00 49.84 83 LYS A O 1
ATOM 713 N N . PRO A 1 84 ? 2.429 17.123 -14.152 1.00 42.72 84 PRO A N 1
ATOM 714 C CA . PRO A 1 84 ? 3.800 17.603 -14.104 1.00 42.72 84 PRO A CA 1
ATOM 715 C C . PRO A 1 84 ? 3.861 18.672 -13.011 1.00 42.72 84 PRO A C 1
ATOM 717 O O . PRO A 1 84 ? 2.947 19.494 -12.916 1.00 42.72 84 PRO A O 1
ATOM 720 N N . GLY A 1 85 ? 4.863 18.569 -12.136 1.00 49.28 85 GLY A N 1
ATOM 721 C CA . GLY A 1 85 ? 5.021 19.455 -10.987 1.00 49.28 85 GLY A CA 1
ATOM 722 C C . GLY A 1 85 ? 4.938 20.927 -11.390 1.00 49.28 85 GLY A C 1
ATOM 723 O O . GLY A 1 85 ? 5.458 21.309 -12.440 1.00 49.28 85 GLY A O 1
ATOM 724 N N . GLY A 1 86 ? 4.233 21.706 -10.570 1.00 36.25 86 GLY A N 1
ATOM 725 C CA . GLY A 1 86 ? 4.341 23.164 -10.547 1.00 36.25 86 GLY A CA 1
ATOM 726 C C . GLY A 1 86 ? 5.494 23.608 -9.662 1.00 36.25 86 GLY A C 1
ATOM 727 O O . GLY A 1 86 ? 5.919 22.793 -8.809 1.00 36.25 86 GLY A O 1
#

Foldseek 3Di:
DPQQVVLLVLLVVLCVVLVHDLVLLCVLLVHDSVVSVVSNDPPDRHDDLVVSQSSQVQQPDGSVLSVDPPSVVSGHRHPRPDPPDD

Nearest PDB structures (foldseek):
  3zkc-assembly1_B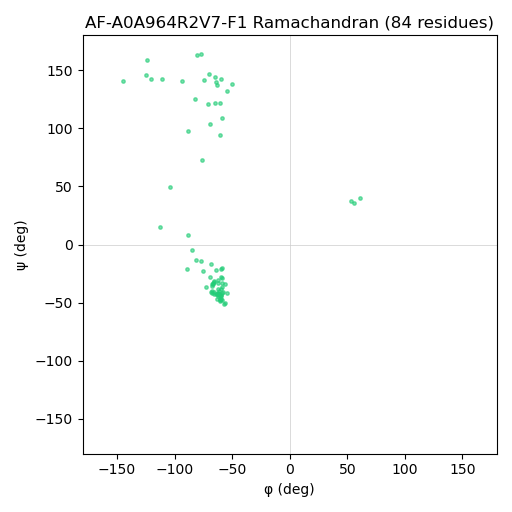  TM=8.205E-01  e=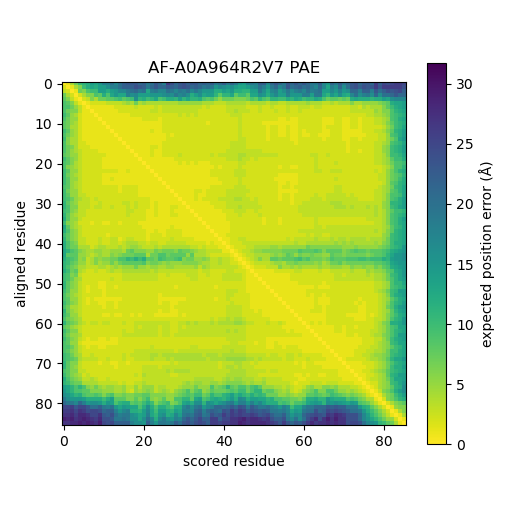9.472E-02  Bacillus subtilis subsp. subtilis str. 168
  7t5u-assembly1_A  TM=7.408E-01  e=9.472E-02  Escherichia coli
  3qq6-assembly1_A  TM=8.096E-01  e=1.418E-01  Bacillus subtilis
  3g5g-assembly5_J  TM=6.529E-01  e=5.639E-02  Enterobacter sp. RFL1396
  1b0n-assembly1_A  TM=7.649E-01  e=2.122E-01  Bacillus subtilis

Radius of gyration: 12.4 Å; Cα contacts (8 Å, |Δi|>4): 79; chains: 1; bounding box: 20×38×29 Å

Sequence (86 aa):
MFQLDESKRRLRVLRESFDLTQHDVAMAAGIDYKFYQYIESPRKKQIWLETVSRLAAVYRIELWQFFHPNFLAYAKCPRVGRKPGG

Secondary structure (DSSP, 8-state):
---THHHHHHHHHHHHHTT--HHHHHHHTT--HHHHHHHHSTT-----HHHHHHHHHHTT--HHHHHSTTGGGG--------PPP-